Protein AF-L0DQ33-F1 (afdb_monomer)

pLDDT: mean 90.07, std 11.28, range [43.09, 98.19]

Organism: Singulisphaera acidiphila (strain ATCC BAA-1392 / DSM 18658 / VKM B-2454 / MOB10) (NCBI:txid886293)

Sequence (93 aa):
MEKTTFHYQPMCSAPHCDAAAVYKVAAPWSNGKSRELKNYGLACEAHRDSQLALAQLHRQGLKLAEGETIGPVGLYELAAGKRDAELARLPDH

Radius of gyration: 14.7 Å; Cα contacts (8 Å, |Δi|>4): 160; chains: 1; bounding box: 36×29×52 Å

Secondary structure (DSSP, 8-state):
---------PBP-STT--SBP-EEEEEEEE-SS-EEEEEEEEE-GGGHHHHHHHHHHHHHTPPPPTT-EE---EEEE--TT--GGGPPBPPP-

Solvent-accessible surface area (backbone atoms only — not comparable to full-atom values): 5687 Å² total; per-residue (Å²): 133,84,79,83,73,85,79,87,77,56,56,21,62,53,88,97,43,90,45,62,34,45,29,36,30,29,20,50,31,31,62,83,82,55,78,49,70,46,76,66,47,32,18,19,86,93,39,41,66,63,52,44,54,52,36,48,55,55,54,73,72,58,83,72,60,93,69,43,48,74,52,72,67,44,47,22,51,61,51,91,94,58,54,82,94,71,46,53,69,57,82,88,131

Foldseek 3Di:
DPPPDDFDFDFWPPPPGRHTFFKWWFWWKDLPPDIFTHGQTTHDPVCQVVSNVVSQVVVVPDDDDPSMDTGRIFIWGDDTPDDRVRTDTDDDD

Structure (mmCIF, N/CA/C/O backbone):
data_AF-L0DQ33-F1
#
_entry.id   AF-L0DQ33-F1
#
loop_
_atom_site.group_PDB
_atom_site.id
_atom_site.type_symbol
_atom_site.label_atom_id
_atom_site.label_alt_id
_atom_site.label_comp_id
_atom_site.label_asym_id
_atom_site.label_entity_id
_atom_site.label_seq_id
_atom_site.pdbx_PDB_ins_code
_atom_site.Cartn_x
_atom_site.Cartn_y
_atom_site.Cartn_z
_atom_site.occupancy
_atom_site.B_iso_or_equiv
_atom_site.auth_seq_id
_atom_site.auth_comp_id
_atom_site.auth_asym_id
_atom_site.auth_atom_id
_atom_site.pdbx_PDB_model_num
ATOM 1 N N . MET A 1 1 ? -6.775 12.603 -35.969 1.00 43.09 1 MET A N 1
ATOM 2 C CA . MET A 1 1 ? -6.490 13.214 -34.656 1.00 43.09 1 MET A CA 1
ATOM 3 C C . MET A 1 1 ? -6.191 12.076 -33.696 1.00 43.09 1 MET A C 1
ATOM 5 O O . MET A 1 1 ? -7.112 11.505 -33.122 1.00 43.09 1 MET A O 1
ATOM 9 N N . GLU A 1 2 ? -4.934 11.648 -33.632 1.00 53.75 2 GLU A N 1
ATOM 10 C CA . GLU A 1 2 ? -4.519 10.601 -32.698 1.00 53.75 2 GLU A CA 1
ATOM 11 C C . GLU A 1 2 ? -4.629 11.180 -31.288 1.00 53.75 2 GLU A C 1
ATOM 13 O O . GLU A 1 2 ? -3.989 12.176 -30.959 1.00 53.75 2 GLU A O 1
ATOM 18 N N . LYS A 1 3 ? -5.537 10.627 -30.481 1.00 54.91 3 LYS A N 1
ATOM 19 C CA . LYS A 1 3 ? -5.665 11.006 -29.076 1.00 54.91 3 LYS A CA 1
ATOM 20 C C . LYS A 1 3 ? -4.450 10.438 -28.352 1.00 54.91 3 LYS A C 1
ATOM 22 O O . LYS A 1 3 ? -4.470 9.274 -27.955 1.00 54.91 3 LYS A O 1
ATOM 27 N N . THR A 1 4 ? -3.396 11.234 -28.201 1.00 57.16 4 THR A N 1
ATOM 28 C CA . THR A 1 4 ? -2.258 10.892 -27.346 1.00 57.16 4 THR A CA 1
ATOM 29 C C . THR A 1 4 ? -2.790 10.764 -25.924 1.00 57.16 4 THR A C 1
ATOM 31 O O . THR A 1 4 ? -3.078 11.750 -25.248 1.00 57.16 4 THR A O 1
ATOM 34 N N . THR A 1 5 ? -3.045 9.529 -25.507 1.00 67.38 5 THR A N 1
ATOM 35 C CA . THR A 1 5 ? -3.559 9.246 -24.172 1.00 67.38 5 THR A CA 1
ATOM 36 C C . THR A 1 5 ? -2.362 9.304 -23.236 1.00 67.38 5 THR A C 1
ATOM 38 O O . THR A 1 5 ? -1.404 8.556 -23.408 1.00 67.38 5 THR A O 1
ATOM 41 N N . PHE A 1 6 ? -2.367 10.239 -22.287 1.00 65.38 6 PHE A N 1
ATOM 42 C CA . PHE A 1 6 ? -1.319 10.308 -21.275 1.00 65.38 6 PHE A CA 1
ATOM 43 C C . PHE A 1 6 ? -1.399 9.057 -20.392 1.00 65.38 6 PHE A C 1
ATOM 45 O O . PHE A 1 6 ? -2.358 8.879 -19.642 1.00 65.38 6 PHE A O 1
ATOM 52 N N . HIS A 1 7 ? -0.389 8.193 -20.485 1.00 68.00 7 HIS A N 1
A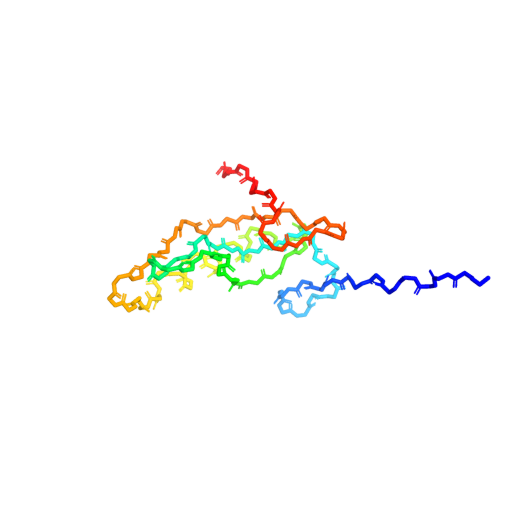TOM 53 C CA . HIS A 1 7 ? -0.228 7.041 -19.606 1.00 68.00 7 HIS A CA 1
ATOM 54 C C . HIS A 1 7 ? 0.698 7.437 -18.457 1.00 68.00 7 HIS A C 1
ATOM 56 O O . HIS A 1 7 ? 1.915 7.484 -18.613 1.00 68.00 7 HIS A O 1
ATOM 62 N N . TYR A 1 8 ? 0.115 7.769 -17.306 1.00 78.81 8 TYR A N 1
ATOM 63 C CA . TYR A 1 8 ? 0.892 7.980 -16.090 1.00 78.81 8 TYR A CA 1
ATOM 64 C C . TYR A 1 8 ? 1.419 6.634 -15.583 1.00 78.81 8 TYR A C 1
ATOM 66 O O . TYR A 1 8 ? 0.630 5.734 -15.289 1.00 78.81 8 TYR A O 1
ATOM 74 N N . GLN A 1 9 ? 2.742 6.510 -15.478 1.00 84.69 9 GLN A N 1
ATOM 75 C CA . GLN A 1 9 ? 3.404 5.364 -14.867 1.00 84.69 9 GLN A CA 1
ATOM 76 C C . GLN A 1 9 ? 4.007 5.805 -13.527 1.00 84.69 9 GLN A C 1
ATOM 78 O O . GLN A 1 9 ? 4.921 6.631 -13.517 1.00 84.69 9 GLN A O 1
ATOM 83 N N . PRO A 1 10 ? 3.487 5.318 -12.391 1.00 90.81 10 PRO A N 1
ATOM 84 C CA . PRO A 1 10 ? 4.032 5.678 -11.093 1.00 90.81 10 PRO A CA 1
ATOM 85 C C . PRO A 1 10 ? 5.405 5.041 -10.853 1.00 90.81 10 PRO A C 1
ATOM 87 O O . PRO A 1 10 ? 5.699 3.957 -11.357 1.00 90.81 10 PRO A O 1
ATOM 90 N N . MET A 1 11 ? 6.213 5.687 -10.013 1.00 95.50 11 MET A N 1
ATOM 91 C CA . MET A 1 11 ? 7.542 5.211 -9.615 1.00 95.50 11 MET A CA 1
ATOM 92 C C . MET A 1 11 ? 7.505 4.534 -8.244 1.00 95.50 11 MET A C 1
ATOM 94 O O . MET A 1 11 ? 6.622 4.801 -7.423 1.00 95.50 11 MET A O 1
ATOM 98 N N . CYS A 1 12 ? 8.468 3.649 -7.993 1.00 97.31 12 CYS A N 1
ATOM 99 C CA . CYS A 1 12 ? 8.645 3.015 -6.694 1.00 97.31 12 CYS A CA 1
ATOM 100 C C . CYS A 1 12 ? 8.918 4.062 -5.601 1.00 97.31 12 CYS A C 1
ATOM 102 O O . CYS A 1 12 ? 9.639 5.030 -5.809 1.00 97.31 12 CYS A O 1
ATOM 104 N N . SER A 1 13 ? 8.345 3.857 -4.415 1.00 97.00 13 SER A N 1
ATOM 105 C CA . SER A 1 13 ? 8.534 4.730 -3.251 1.00 97.00 13 SER A CA 1
ATOM 106 C C . SER A 1 13 ? 9.800 4.419 -2.446 1.00 97.00 13 SER A C 1
ATOM 108 O O . SER A 1 13 ? 10.084 5.116 -1.473 1.00 97.00 13 SER A O 1
ATOM 110 N N . ALA A 1 14 ? 10.555 3.377 -2.812 1.00 96.88 14 ALA A N 1
ATOM 111 C CA . ALA A 1 14 ? 11.810 3.057 -2.146 1.00 96.88 14 ALA A CA 1
ATOM 112 C C . ALA A 1 14 ? 12.843 4.183 -2.369 1.00 96.88 14 ALA A C 1
ATOM 114 O O . ALA A 1 14 ? 12.956 4.685 -3.492 1.00 96.88 14 ALA A O 1
ATOM 115 N N . PRO A 1 15 ? 13.615 4.578 -1.339 1.00 95.38 15 PRO A N 1
ATOM 116 C CA . PRO A 1 15 ? 14.649 5.596 -1.489 1.00 95.38 15 PRO A CA 1
ATOM 117 C C . PRO A 1 15 ? 15.635 5.237 -2.604 1.00 95.38 15 PRO A C 1
ATOM 119 O O . PRO A 1 15 ? 16.115 4.106 -2.664 1.00 95.38 15 PRO A O 1
ATOM 122 N N . HIS A 1 16 ? 15.951 6.211 -3.460 1.00 95.19 16 HIS A N 1
ATOM 123 C CA . HIS A 1 16 ? 16.901 6.063 -4.572 1.00 95.19 16 HIS A CA 1
ATOM 124 C C . HIS A 1 16 ? 16.511 5.004 -5.622 1.00 95.19 16 HIS A C 1
ATOM 126 O O . HIS A 1 16 ? 17.377 4.484 -6.322 1.00 95.19 16 HIS A O 1
ATOM 132 N N . CYS A 1 17 ? 15.221 4.669 -5.737 1.00 96.88 17 CYS A N 1
ATOM 133 C CA . CYS A 1 17 ? 14.726 3.749 -6.753 1.00 96.88 17 CYS A CA 1
ATOM 134 C C . CYS A 1 17 ? 13.971 4.490 -7.861 1.00 96.88 17 CYS A C 1
ATOM 136 O O . CYS A 1 17 ? 12.872 4.990 -7.645 1.00 96.88 17 CYS A O 1
ATOM 138 N N . ASP A 1 18 ? 14.519 4.451 -9.073 1.00 95.12 18 ASP A N 1
ATOM 139 C CA . ASP A 1 18 ? 13.888 5.001 -10.280 1.00 95.12 18 ASP A CA 1
ATOM 140 C C . ASP A 1 18 ? 13.183 3.917 -11.114 1.00 95.12 18 ASP A C 1
ATOM 142 O O . ASP A 1 18 ? 12.992 4.060 -12.320 1.00 95.12 18 ASP A O 1
ATOM 146 N N . ALA A 1 19 ? 12.803 2.793 -10.499 1.00 96.50 19 ALA A N 1
ATOM 147 C CA . ALA A 1 19 ? 12.031 1.758 -11.178 1.00 96.50 19 ALA A CA 1
ATOM 148 C C . ALA A 1 19 ? 10.535 2.095 -11.164 1.00 96.50 19 ALA A C 1
ATOM 150 O O . ALA A 1 19 ? 10.005 2.610 -10.175 1.00 96.50 19 ALA A O 1
ATOM 151 N N . ALA A 1 20 ? 9.835 1.733 -12.238 1.00 95.25 20 ALA A N 1
ATOM 152 C CA . ALA A 1 20 ? 8.384 1.834 -12.282 1.00 95.25 20 ALA A CA 1
ATOM 153 C C . ALA A 1 20 ? 7.733 0.927 -11.227 1.00 95.25 20 ALA A C 1
ATOM 155 O O . ALA A 1 20 ? 8.138 -0.222 -11.028 1.00 95.25 20 ALA A O 1
ATOM 156 N N . ALA A 1 21 ? 6.703 1.441 -10.563 1.00 95.38 21 ALA A N 1
ATOM 157 C CA . ALA A 1 21 ? 5.903 0.659 -9.641 1.00 95.38 21 ALA A CA 1
ATOM 158 C C . ALA A 1 21 ? 4.926 -0.239 -10.403 1.00 95.38 21 ALA A C 1
ATOM 160 O O . ALA A 1 21 ? 4.234 0.202 -11.320 1.00 95.38 21 ALA A O 1
ATOM 161 N N . VAL A 1 22 ? 4.845 -1.491 -9.963 1.00 95.38 22 VAL A N 1
ATOM 162 C CA . VAL A 1 22 ? 3.879 -2.490 -10.443 1.00 95.38 22 VAL A CA 1
ATOM 163 C C . VAL A 1 22 ? 2.919 -2.920 -9.331 1.00 95.38 22 VAL A C 1
ATOM 165 O O . VAL A 1 22 ? 1.889 -3.525 -9.602 1.00 95.38 22 VAL A O 1
ATOM 168 N N . TYR A 1 23 ? 3.202 -2.526 -8.084 1.00 95.88 23 TYR A N 1
ATOM 169 C CA . TYR A 1 23 ? 2.343 -2.764 -6.932 1.00 95.88 23 TYR A CA 1
ATOM 170 C C . TYR A 1 23 ? 2.027 -1.476 -6.180 1.00 95.88 23 TYR A C 1
ATOM 172 O O . TYR A 1 23 ? 2.879 -0.603 -5.992 1.00 95.88 23 TYR A O 1
ATOM 180 N N . LYS A 1 24 ? 0.806 -1.407 -5.660 1.00 96.56 24 LYS A N 1
ATOM 181 C CA . LYS A 1 24 ? 0.416 -0.506 -4.583 1.00 96.56 24 LYS A CA 1
ATOM 182 C C . LYS A 1 24 ? 0.449 -1.271 -3.265 1.00 96.56 24 LYS A C 1
ATOM 184 O O . LYS A 1 24 ? -0.133 -2.347 -3.156 1.00 96.56 24 LYS A O 1
ATOM 189 N N . VAL A 1 25 ? 1.090 -0.698 -2.254 1.00 97.50 25 VAL A N 1
ATOM 190 C CA . VAL A 1 25 ? 1.093 -1.215 -0.884 1.00 97.50 25 VAL A CA 1
ATOM 191 C C . VAL A 1 25 ? -0.001 -0.485 -0.115 1.00 97.50 25 VAL A C 1
ATOM 193 O O . VAL A 1 25 ? 0.084 0.725 0.105 1.00 97.50 25 VAL A O 1
ATOM 196 N N . ALA A 1 26 ? -1.069 -1.186 0.259 1.00 97.19 26 ALA A N 1
ATOM 197 C CA . ALA A 1 26 ? -2.240 -0.548 0.85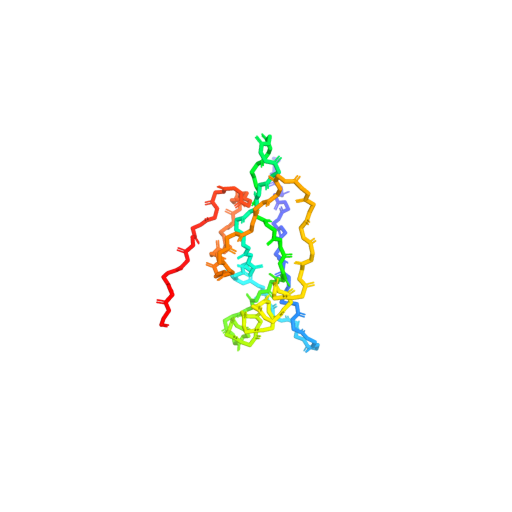6 1.00 97.19 26 ALA A CA 1
ATOM 198 C C . ALA A 1 26 ? -2.961 -1.437 1.872 1.00 97.19 26 ALA A C 1
ATOM 200 O O . ALA A 1 26 ? -2.729 -2.640 1.949 1.00 97.19 26 ALA A O 1
ATOM 201 N N . ALA A 1 27 ? -3.872 -0.846 2.644 1.00 96.56 27 ALA A N 1
ATOM 202 C CA . ALA A 1 27 ? -4.810 -1.575 3.493 1.00 96.56 27 ALA A CA 1
ATOM 203 C C . ALA A 1 27 ? -6.244 -1.061 3.286 1.00 96.56 27 ALA A C 1
ATOM 205 O O . ALA A 1 27 ? -6.426 0.150 3.138 1.00 96.56 27 ALA A O 1
ATOM 206 N N . PRO A 1 28 ? -7.272 -1.929 3.325 1.00 95.75 28 PRO A N 1
ATOM 207 C CA . PRO A 1 28 ? -8.658 -1.478 3.326 1.00 95.75 28 PRO A CA 1
ATOM 208 C C . PRO A 1 28 ? -8.923 -0.615 4.558 1.00 95.75 28 PRO A C 1
ATOM 210 O O . PRO A 1 28 ? -8.652 -1.042 5.677 1.00 95.75 28 PRO A O 1
ATOM 213 N N . TRP A 1 29 ? -9.461 0.579 4.365 1.00 95.88 29 TRP A N 1
ATOM 214 C CA . TRP A 1 29 ? -9.839 1.494 5.434 1.00 95.88 29 TRP A CA 1
ATOM 215 C C . TRP A 1 29 ? -11.308 1.878 5.306 1.00 95.88 29 TRP A C 1
ATOM 217 O O . TRP A 1 29 ? -11.857 1.942 4.203 1.00 95.88 29 TRP A O 1
ATOM 227 N N . SER A 1 30 ? -11.947 2.127 6.442 1.00 95.75 30 SER A N 1
ATOM 228 C CA . SER A 1 30 ? -13.311 2.639 6.499 1.00 95.75 30 SER A CA 1
ATOM 229 C C . SER A 1 30 ? -13.507 3.491 7.740 1.00 95.75 30 SER A C 1
ATOM 231 O O . SER A 1 30 ? -13.019 3.129 8.806 1.00 95.75 30 SER A O 1
ATOM 233 N N . ASN A 1 31 ? -14.283 4.565 7.619 1.00 94.88 31 ASN A N 1
ATOM 234 C CA . ASN A 1 31 ? -14.789 5.368 8.741 1.00 94.88 31 ASN A CA 1
ATOM 235 C C . ASN A 1 31 ? -16.279 5.105 9.033 1.00 94.88 31 ASN A C 1
ATOM 237 O O . ASN A 1 31 ? -16.975 5.950 9.592 1.00 94.88 31 ASN A O 1
ATOM 241 N N . GLY A 1 32 ? -16.810 3.982 8.543 1.00 92.94 32 GLY A N 1
ATOM 242 C CA . GLY A 1 32 ? -18.229 3.632 8.639 1.00 92.94 32 GLY A CA 1
ATOM 243 C C . GLY A 1 32 ? -19.128 4.286 7.582 1.00 92.94 32 GLY A C 1
ATOM 244 O O . GLY A 1 32 ? -20.253 3.830 7.399 1.00 92.94 32 GLY A O 1
ATOM 245 N N . LYS A 1 33 ? -18.646 5.299 6.845 1.00 93.75 33 LYS A N 1
ATOM 246 C CA . LYS A 1 33 ? -19.377 5.946 5.735 1.00 93.75 33 LYS A CA 1
ATOM 247 C C . LYS A 1 33 ? -18.732 5.681 4.378 1.00 93.75 33 LYS A C 1
ATOM 249 O O . LYS A 1 33 ? -19.425 5.349 3.421 1.00 93.75 33 LYS A O 1
ATOM 254 N N . SER A 1 34 ? -17.412 5.801 4.315 1.00 92.75 34 SER A N 1
ATOM 255 C CA . SER A 1 34 ? -16.605 5.615 3.111 1.00 92.75 34 SER A CA 1
ATOM 256 C C . SER A 1 34 ? -15.697 4.403 3.260 1.00 92.75 34 SER A C 1
ATOM 258 O O . SER A 1 34 ? -15.329 4.026 4.372 1.00 92.75 34 SER A O 1
ATOM 260 N N . ARG A 1 35 ? -15.330 3.795 2.130 1.00 92.50 35 ARG A N 1
ATOM 261 C CA . ARG A 1 35 ? -14.396 2.668 2.060 1.00 92.50 35 ARG A CA 1
ATOM 262 C C . ARG A 1 35 ? -13.356 2.958 0.998 1.00 92.50 35 ARG A C 1
ATOM 264 O O . ARG A 1 35 ? -13.715 3.253 -0.138 1.00 92.50 35 ARG A O 1
ATOM 271 N N . GLU A 1 36 ? -12.091 2.857 1.372 1.00 93.19 36 GLU A N 1
ATOM 272 C CA . GLU A 1 36 ? -10.969 3.213 0.506 1.00 93.19 36 GLU A CA 1
ATOM 273 C C . GLU A 1 36 ? -9.777 2.288 0.755 1.00 93.19 36 GLU A C 1
ATOM 275 O O . GLU A 1 36 ? -9.731 1.543 1.737 1.00 93.19 36 GLU A O 1
ATOM 280 N N . LEU A 1 37 ? -8.788 2.347 -0.133 1.00 94.38 37 LEU A N 1
ATOM 281 C CA . LEU A 1 37 ? -7.477 1.762 0.113 1.00 94.38 37 LEU A CA 1
ATOM 282 C C . LEU A 1 37 ? -6.560 2.830 0.703 1.00 94.38 37 LEU A C 1
ATOM 284 O O . LEU A 1 37 ? -6.089 3.721 -0.005 1.00 94.38 37 LEU A O 1
ATOM 288 N N . LYS A 1 38 ? -6.258 2.715 1.998 1.00 94.56 38 LYS A N 1
ATOM 289 C CA . LYS A 1 38 ? -5.241 3.550 2.632 1.00 94.56 38 LYS A CA 1
ATOM 290 C C . LYS A 1 38 ? -3.881 3.195 2.040 1.00 94.56 38 LYS A C 1
ATOM 292 O O . LYS A 1 38 ? -3.411 2.069 2.197 1.00 94.56 38 LYS A O 1
ATOM 297 N N . ASN A 1 39 ? -3.270 4.159 1.361 1.00 95.69 39 ASN A N 1
ATOM 298 C CA . ASN A 1 39 ? -1.979 4.002 0.705 1.00 95.69 39 ASN A CA 1
ATOM 299 C C . ASN A 1 39 ? -0.826 4.080 1.717 1.00 95.69 39 ASN A C 1
ATOM 301 O O . ASN A 1 39 ? -0.788 4.998 2.536 1.00 95.69 39 ASN A O 1
ATOM 305 N N . TYR A 1 40 ? 0.118 3.146 1.620 1.00 96.12 40 TYR A N 1
ATOM 306 C CA . TYR A 1 40 ? 1.374 3.150 2.371 1.00 96.12 40 TYR A CA 1
ATOM 307 C C . TYR A 1 40 ? 2.609 3.319 1.477 1.00 96.12 40 TYR A C 1
ATOM 309 O O . TYR A 1 40 ? 3.693 3.560 2.000 1.00 96.12 40 TYR A O 1
ATOM 317 N N . GLY A 1 41 ? 2.461 3.221 0.155 1.00 95.50 41 GLY A N 1
ATOM 318 C CA . GLY A 1 41 ? 3.550 3.370 -0.804 1.00 95.50 41 GLY A CA 1
ATOM 319 C C . GLY A 1 41 ? 3.312 2.580 -2.087 1.00 95.50 41 GLY A C 1
ATOM 320 O O . GLY A 1 41 ? 2.339 1.837 -2.220 1.00 95.50 41 GLY A O 1
ATOM 321 N N . LEU A 1 42 ? 4.223 2.742 -3.041 1.00 96.81 42 LEU A N 1
ATOM 322 C CA . LEU A 1 42 ? 4.249 2.019 -4.309 1.00 96.81 42 LEU A CA 1
ATOM 323 C C . LEU A 1 42 ? 5.546 1.214 -4.416 1.00 96.81 42 LEU A C 1
ATOM 325 O O . LEU A 1 42 ? 6.607 1.665 -3.979 1.00 96.81 42 LEU A O 1
ATOM 329 N N . ALA A 1 43 ? 5.486 0.033 -5.020 1.00 97.75 43 ALA A N 1
ATOM 330 C CA . ALA A 1 43 ? 6.629 -0.863 -5.117 1.00 97.75 43 ALA A CA 1
ATOM 331 C C . ALA A 1 43 ? 6.837 -1.375 -6.545 1.00 97.75 43 ALA A C 1
ATOM 333 O O . ALA A 1 43 ? 5.888 -1.736 -7.243 1.00 97.75 43 ALA A O 1
ATOM 334 N N . CYS A 1 44 ? 8.097 -1.409 -6.976 1.00 97.12 44 CYS A N 1
ATOM 335 C CA . CYS A 1 44 ? 8.523 -2.252 -8.088 1.00 97.12 44 CYS A CA 1
ATOM 336 C C . CYS A 1 44 ? 8.681 -3.705 -7.608 1.00 97.12 44 CYS A C 1
ATOM 338 O O . CYS A 1 44 ? 8.629 -3.972 -6.404 1.00 97.12 44 CYS A O 1
ATOM 340 N N . GLU A 1 45 ? 8.936 -4.637 -8.528 1.00 96.50 45 GLU A N 1
ATOM 341 C CA . GLU A 1 45 ? 9.131 -6.054 -8.183 1.00 96.50 45 GLU A CA 1
ATOM 342 C C . GLU A 1 45 ? 10.247 -6.265 -7.152 1.00 96.50 45 GLU A C 1
ATOM 344 O O . GLU A 1 45 ? 10.073 -7.017 -6.204 1.00 96.50 45 GLU A O 1
ATOM 349 N N . ALA A 1 46 ? 11.367 -5.547 -7.271 1.00 97.69 46 ALA A N 1
ATOM 350 C CA . ALA A 1 46 ? 12.516 -5.725 -6.379 1.00 97.69 46 ALA A CA 1
ATOM 351 C C . ALA A 1 46 ? 12.263 -5.255 -4.934 1.00 97.69 46 ALA A C 1
ATOM 353 O O . ALA A 1 46 ? 12.934 -5.705 -4.009 1.00 97.69 46 ALA A O 1
ATOM 354 N N . HIS A 1 47 ? 11.313 -4.339 -4.730 1.00 98.19 47 HIS A N 1
ATOM 355 C CA . HIS A 1 47 ? 11.063 -3.711 -3.430 1.00 98.19 47 HIS A CA 1
ATOM 356 C C . HIS A 1 47 ? 9.700 -4.068 -2.834 1.00 98.19 47 HIS A C 1
ATOM 358 O O . HIS A 1 47 ? 9.334 -3.521 -1.796 1.00 98.19 47 HIS A O 1
ATOM 364 N N . ARG A 1 48 ? 8.939 -4.977 -3.456 1.00 97.00 48 ARG A N 1
ATOM 365 C CA . ARG A 1 48 ? 7.597 -5.362 -2.991 1.00 97.00 48 ARG A CA 1
ATOM 366 C C . ARG A 1 48 ? 7.582 -5.800 -1.526 1.00 97.00 48 ARG A C 1
ATOM 368 O O . ARG A 1 48 ? 6.765 -5.300 -0.758 1.00 97.00 48 ARG A O 1
ATOM 375 N N . ASP A 1 49 ? 8.529 -6.640 -1.117 1.00 96.56 49 ASP A N 1
ATOM 376 C CA . ASP A 1 49 ? 8.515 -7.246 0.216 1.00 96.56 49 ASP A CA 1
ATOM 377 C C . ASP A 1 49 ? 9.047 -6.277 1.276 1.00 96.56 49 ASP A C 1
ATOM 379 O O . ASP A 1 49 ? 8.477 -6.164 2.361 1.00 96.56 49 ASP A O 1
ATOM 383 N N . SER A 1 50 ? 10.087 -5.499 0.954 1.00 96.81 50 SER A N 1
ATOM 384 C CA . SER A 1 50 ? 10.630 -4.493 1.876 1.00 96.81 50 SER A CA 1
ATOM 385 C C . SER A 1 50 ? 9.655 -3.334 2.102 1.00 96.81 50 SER A C 1
ATOM 387 O O . SER A 1 50 ? 9.484 -2.886 3.238 1.00 96.81 50 SER A O 1
ATOM 389 N N . GLN A 1 51 ? 8.958 -2.884 1.054 1.00 97.75 51 GLN A N 1
ATOM 390 C CA . GLN A 1 51 ? 7.906 -1.871 1.172 1.00 97.75 51 GLN A CA 1
ATOM 391 C C . GLN A 1 51 ? 6.675 -2.415 1.906 1.00 97.75 51 GLN A C 1
ATOM 393 O O . GLN A 1 51 ? 6.091 -1.697 2.719 1.00 97.75 51 GLN A O 1
ATOM 398 N N . LEU A 1 52 ? 6.300 -3.680 1.683 1.00 97.31 52 LEU A N 1
ATOM 399 C CA . LEU A 1 52 ? 5.225 -4.330 2.434 1.00 97.31 52 LEU A CA 1
ATOM 400 C C . LEU A 1 52 ? 5.553 -4.407 3.931 1.00 97.31 52 LEU A C 1
ATOM 402 O O . LEU A 1 52 ? 4.726 -4.011 4.753 1.00 97.31 52 LEU A O 1
ATOM 406 N N . ALA A 1 53 ? 6.762 -4.845 4.289 1.00 96.25 53 ALA A N 1
ATOM 407 C CA . ALA A 1 53 ? 7.206 -4.920 5.679 1.00 96.25 53 ALA A CA 1
ATOM 408 C C . ALA A 1 53 ? 7.210 -3.536 6.355 1.00 96.25 53 ALA A C 1
ATOM 410 O O . ALA A 1 53 ? 6.675 -3.370 7.453 1.00 96.25 53 ALA A O 1
ATOM 411 N N . LEU A 1 54 ? 7.736 -2.511 5.675 1.00 96.19 54 LEU A N 1
ATOM 412 C CA . LEU A 1 54 ? 7.714 -1.132 6.170 1.00 96.19 54 LEU A CA 1
ATOM 413 C C . LEU A 1 54 ? 6.280 -0.629 6.398 1.00 96.19 54 LEU A C 1
ATOM 415 O O . LEU A 1 54 ? 5.970 -0.048 7.438 1.00 96.19 54 LEU A O 1
ATOM 419 N N . ALA A 1 55 ? 5.380 -0.893 5.454 1.00 96.81 55 ALA A N 1
ATOM 420 C CA . ALA A 1 55 ? 3.980 -0.506 5.560 1.00 96.81 55 ALA A CA 1
ATOM 421 C C . ALA A 1 55 ? 3.254 -1.220 6.712 1.00 96.81 55 ALA A C 1
ATOM 423 O O . ALA A 1 55 ? 2.440 -0.606 7.406 1.00 96.81 55 ALA A O 1
ATOM 424 N N . GLN A 1 56 ? 3.565 -2.494 6.962 1.00 96.19 56 GLN A N 1
ATOM 425 C CA . GLN A 1 56 ? 3.042 -3.236 8.110 1.00 96.19 56 GLN A CA 1
ATOM 426 C C . GLN A 1 56 ? 3.487 -2.609 9.438 1.00 96.19 56 GLN A C 1
ATOM 428 O O . GLN A 1 56 ? 2.653 -2.452 10.332 1.00 96.19 56 GLN A O 1
ATOM 433 N N . LEU A 1 57 ? 4.748 -2.175 9.550 1.00 95.50 57 LEU A N 1
ATOM 434 C CA . LEU A 1 57 ? 5.240 -1.428 10.715 1.00 95.50 57 LEU A CA 1
ATOM 435 C C . LEU A 1 57 ? 4.513 -0.082 10.865 1.00 95.50 57 LEU A C 1
ATOM 437 O O . LEU A 1 57 ? 4.019 0.242 11.944 1.00 95.50 57 LEU A O 1
ATOM 441 N N . HIS A 1 58 ? 4.358 0.677 9.776 1.00 94.06 58 HIS A N 1
ATOM 442 C CA . HIS A 1 58 ? 3.629 1.950 9.793 1.00 94.06 58 HIS A CA 1
ATOM 443 C C . HIS A 1 58 ? 2.162 1.785 10.204 1.00 94.06 58 HIS A C 1
ATOM 445 O O . HIS A 1 58 ? 1.620 2.625 10.923 1.00 94.06 58 HIS A O 1
ATOM 451 N N . ARG A 1 59 ? 1.504 0.694 9.789 1.00 94.25 59 ARG A N 1
ATOM 452 C CA . ARG A 1 59 ? 0.136 0.381 10.221 1.00 94.25 59 ARG A CA 1
ATOM 453 C C . ARG A 1 59 ? 0.047 0.185 11.731 1.00 94.25 59 ARG A C 1
ATOM 455 O O . ARG A 1 59 ? -0.934 0.632 12.315 1.00 94.25 59 ARG A O 1
ATOM 462 N N . GLN A 1 60 ? 1.026 -0.463 12.361 1.00 91.38 60 GLN A 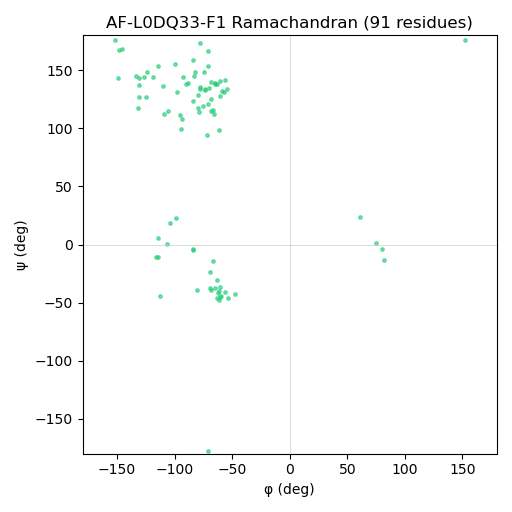N 1
ATOM 463 C CA . GLN A 1 60 ? 1.002 -0.710 13.810 1.00 91.38 60 GLN A CA 1
ATOM 464 C C . GLN A 1 60 ? 1.021 0.592 14.626 1.00 91.38 60 GLN A C 1
ATOM 466 O O . GLN A 1 60 ? 0.425 0.648 15.697 1.00 91.38 60 GLN A O 1
ATOM 471 N N . GLY A 1 61 ? 1.653 1.647 14.106 1.00 89.50 61 GLY A N 1
ATOM 472 C CA . GLY A 1 61 ? 1.678 2.971 14.736 1.00 89.50 61 GLY A CA 1
ATOM 473 C C . GLY A 1 61 ? 0.457 3.853 14.443 1.00 89.50 61 GLY A C 1
ATOM 474 O O . GLY A 1 61 ? 0.365 4.958 14.982 1.00 89.50 61 GLY A O 1
ATOM 475 N N . LEU A 1 62 ? -0.472 3.416 13.585 1.00 91.25 62 LEU A N 1
ATOM 476 C CA . LEU A 1 62 ? -1.609 4.232 13.169 1.00 91.25 62 LEU A CA 1
ATOM 477 C C . LEU A 1 62 ? -2.667 4.306 14.277 1.00 91.25 62 LEU A C 1
ATOM 479 O O . LEU A 1 62 ? -3.282 3.303 14.635 1.00 91.25 62 LEU A O 1
ATOM 483 N N . LYS A 1 63 ? -2.940 5.519 14.764 1.00 92.69 63 LYS A N 1
ATOM 484 C CA . LYS A 1 63 ? -4.094 5.791 15.628 1.00 92.69 63 LYS A CA 1
ATOM 485 C C . LYS A 1 63 ? -5.330 6.022 14.763 1.00 92.69 63 LYS A C 1
ATOM 487 O O . LYS A 1 63 ? -5.310 6.893 13.897 1.00 92.69 63 LYS A O 1
ATOM 492 N N . LEU A 1 64 ? -6.375 5.240 15.007 1.00 93.38 64 LEU A N 1
ATOM 493 C CA . LEU A 1 64 ? -7.670 5.366 14.344 1.00 93.38 64 LEU A CA 1
ATOM 494 C C . LEU A 1 64 ? -8.597 6.260 15.167 1.00 93.38 64 LEU A C 1
ATOM 496 O O . LEU A 1 64 ? -8.555 6.223 16.399 1.00 93.38 64 LEU A O 1
ATOM 500 N N . ALA A 1 65 ? -9.427 7.049 14.490 1.00 93.12 65 ALA A N 1
ATOM 501 C CA . ALA A 1 65 ? -10.523 7.750 15.146 1.00 93.12 65 ALA A CA 1
ATOM 502 C C . ALA A 1 65 ? -11.629 6.763 15.568 1.00 93.12 65 ALA A C 1
ATOM 504 O O . ALA A 1 65 ? -11.669 5.611 15.128 1.00 93.12 65 ALA A O 1
ATOM 505 N N . GLU A 1 66 ? -12.551 7.212 16.420 1.00 94.50 66 GLU A N 1
ATOM 506 C CA . GLU A 1 66 ? -13.707 6.397 16.798 1.00 94.50 66 GLU A CA 1
ATOM 507 C C . GLU A 1 66 ? -14.532 6.015 15.557 1.00 94.50 66 GLU A C 1
ATOM 509 O O . GLU A 1 66 ? -14.824 6.851 14.701 1.00 94.50 66 GLU A O 1
ATOM 514 N N . GLY A 1 67 ? -14.881 4.731 15.446 1.00 93.50 67 GLY A N 1
ATOM 515 C CA . GLY A 1 67 ? -15.622 4.190 14.303 1.00 93.50 67 GLY A CA 1
ATOM 516 C C . GLY A 1 67 ? -14.778 3.905 13.054 1.00 93.50 67 GLY A C 1
ATOM 517 O O . GLY A 1 67 ? -15.305 3.353 12.086 1.00 93.50 67 GLY A O 1
ATOM 518 N N . GLU A 1 68 ? -13.480 4.221 13.054 1.00 96.31 68 GLU A N 1
ATOM 519 C CA . GLU A 1 68 ? -12.584 3.850 11.961 1.00 96.31 68 GLU A CA 1
ATOM 520 C C . GLU A 1 68 ? -12.066 2.413 12.087 1.00 96.31 68 GLU A C 1
ATOM 522 O O . GLU A 1 68 ? -11.837 1.882 13.173 1.00 96.31 68 GLU A O 1
ATOM 527 N N . THR A 1 69 ? -11.830 1.781 10.939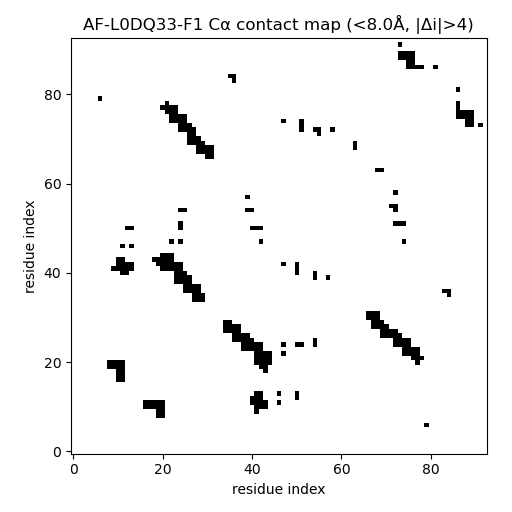 1.00 95.94 69 THR A N 1
ATOM 528 C CA . THR A 1 69 ? -11.256 0.437 10.832 1.00 95.94 69 THR A CA 1
ATOM 529 C C . THR A 1 69 ? -10.152 0.414 9.782 1.00 95.94 69 THR A C 1
ATOM 531 O O . THR A 1 69 ? -10.233 1.091 8.756 1.00 95.94 69 THR A O 1
ATOM 534 N N . ILE A 1 70 ? -9.115 -0.389 10.032 1.00 96.56 70 ILE A N 1
ATOM 535 C CA . ILE A 1 70 ? -8.018 -0.634 9.090 1.00 96.56 70 ILE A CA 1
ATOM 536 C C . ILE A 1 70 ? -7.744 -2.137 8.978 1.00 96.56 70 ILE A C 1
ATOM 538 O O . ILE A 1 70 ? -7.370 -2.811 9.944 1.00 96.56 70 ILE A O 1
ATOM 542 N N . GLY A 1 71 ? -7.933 -2.674 7.778 1.00 94.44 71 GLY A N 1
ATOM 543 C CA . GLY A 1 71 ? -7.644 -4.060 7.433 1.00 94.44 71 GLY A CA 1
ATOM 544 C C . GLY A 1 71 ? -6.140 -4.353 7.371 1.00 94.44 71 GLY A C 1
ATOM 545 O O . GLY A 1 71 ? -5.315 -3.479 7.656 1.00 94.44 71 GLY A O 1
ATOM 546 N N . PRO A 1 72 ? -5.755 -5.588 7.016 1.00 95.19 72 PRO A N 1
ATOM 547 C CA . PRO A 1 72 ? -4.353 -5.948 6.851 1.00 95.19 72 PRO A CA 1
ATOM 548 C C . PRO A 1 72 ? -3.742 -5.250 5.631 1.00 95.19 72 PRO A C 1
ATOM 550 O O . PRO A 1 72 ? -4.383 -5.166 4.577 1.00 95.19 72 PRO A O 1
ATOM 553 N N . VAL A 1 73 ? -2.494 -4.793 5.777 1.00 97.25 73 VAL A N 1
ATOM 554 C CA . VAL A 1 73 ? -1.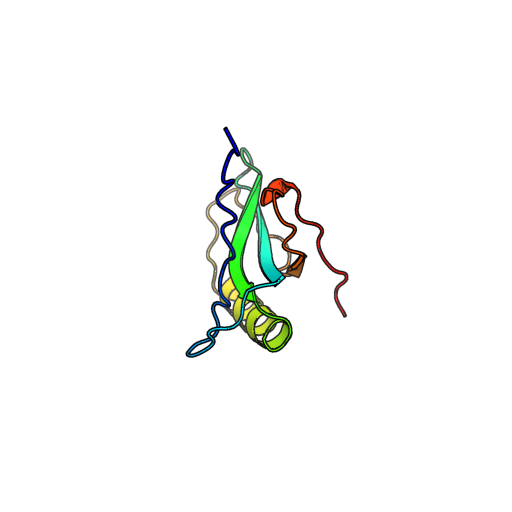690 -4.296 4.651 1.00 97.25 73 VAL A CA 1
ATOM 555 C C . VAL A 1 73 ? -1.416 -5.452 3.694 1.00 97.25 73 VAL A C 1
ATOM 557 O O . VAL A 1 73 ? -1.138 -6.560 4.145 1.00 97.25 73 VAL A O 1
ATOM 560 N N . GLY A 1 74 ? -1.496 -5.189 2.396 1.00 97.06 74 GLY A N 1
ATOM 561 C CA . GLY A 1 74 ? -1.147 -6.134 1.344 1.00 97.06 74 GLY A CA 1
ATOM 562 C C . GLY A 1 74 ? -0.684 -5.428 0.072 1.00 97.06 74 GLY A C 1
ATOM 563 O O . GLY A 1 74 ? -0.716 -4.195 -0.023 1.00 97.06 74 GLY A O 1
ATOM 564 N N . LEU A 1 75 ? -0.266 -6.236 -0.900 1.00 97.19 75 LEU A N 1
ATOM 565 C CA . LEU A 1 75 ? 0.089 -5.792 -2.244 1.00 97.19 75 LEU A CA 1
ATOM 566 C C . LEU A 1 75 ? -1.139 -5.836 -3.150 1.00 97.19 75 LEU A C 1
ATOM 568 O O . LEU A 1 75 ? -1.917 -6.788 -3.115 1.00 97.19 75 LEU A O 1
ATOM 572 N N . TYR A 1 76 ? -1.287 -4.806 -3.971 1.00 95.94 76 TYR A N 1
ATOM 573 C CA . TYR A 1 76 ? -2.330 -4.687 -4.979 1.00 95.94 76 TYR A CA 1
ATOM 574 C C . TYR A 1 76 ? -1.667 -4.451 -6.329 1.00 95.94 76 TYR A C 1
ATOM 576 O O . TYR A 1 76 ? -0.844 -3.542 -6.449 1.00 95.94 76 TYR A O 1
ATOM 584 N N . GLU A 1 77 ? -2.001 -5.257 -7.332 1.00 94.00 77 GLU A N 1
ATOM 585 C CA . GLU A 1 77 ? -1.402 -5.132 -8.662 1.00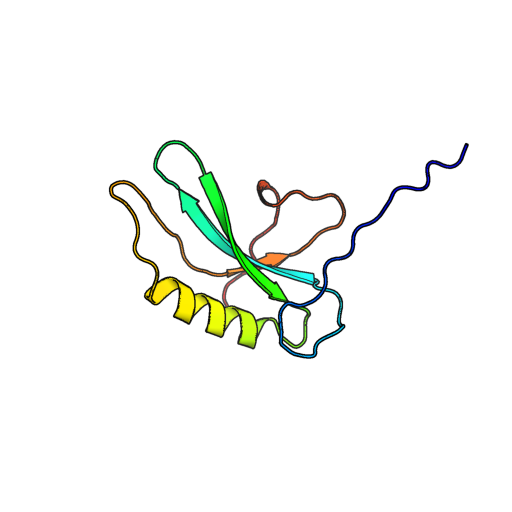 94.00 77 GLU A CA 1
ATOM 586 C C . GLU A 1 77 ? -1.865 -3.836 -9.329 1.00 94.00 77 GLU A C 1
ATOM 588 O O . GLU A 1 77 ? -3.066 -3.576 -9.444 1.00 94.00 77 GLU A O 1
ATOM 593 N N . LEU A 1 78 ? -0.912 -3.010 -9.761 1.00 91.06 78 LEU A N 1
ATOM 594 C CA . LEU A 1 78 ? -1.199 -1.823 -10.551 1.00 91.06 78 LEU A CA 1
ATOM 595 C C . LEU A 1 78 ? -1.442 -2.239 -11.998 1.00 91.06 78 LEU A C 1
ATOM 597 O O . LEU A 1 78 ? -0.529 -2.656 -12.705 1.00 91.06 78 LEU A O 1
ATOM 601 N N . ALA A 1 79 ? -2.674 -2.052 -12.455 1.00 82.50 79 ALA A N 1
ATOM 602 C CA . ALA A 1 79 ? -3.045 -2.252 -13.846 1.00 82.50 79 ALA A CA 1
ATOM 603 C C . ALA A 1 79 ? -3.345 -0.906 -14.517 1.00 82.50 79 ALA A C 1
ATOM 605 O O . ALA A 1 79 ? -4.032 -0.043 -13.961 1.00 82.50 79 ALA A O 1
ATOM 606 N N . ALA A 1 80 ? -2.840 -0.724 -15.738 1.00 76.50 80 ALA A N 1
ATOM 607 C CA . ALA A 1 80 ? -3.059 0.497 -16.504 1.00 76.50 80 ALA A CA 1
ATOM 608 C C . ALA A 1 80 ? -4.562 0.776 -16.684 1.00 76.50 80 ALA A C 1
ATOM 610 O O . ALA A 1 80 ? -5.335 -0.101 -17.069 1.00 76.50 80 ALA A O 1
ATOM 611 N N . GLY A 1 81 ? -4.978 2.011 -16.394 1.00 74.69 81 GLY A N 1
ATOM 612 C CA . GLY A 1 81 ? -6.376 2.438 -16.505 1.00 74.69 81 GLY A CA 1
ATOM 613 C C . GLY A 1 81 ? -7.305 1.920 -15.401 1.00 74.69 81 GLY A C 1
ATOM 614 O O . GLY A 1 81 ? -8.492 2.245 -15.425 1.00 74.69 81 GLY A O 1
ATOM 615 N N . LYS A 1 82 ? -6.802 1.154 -14.422 1.00 80.62 82 LYS A N 1
ATOM 616 C CA . LYS A 1 82 ? -7.574 0.753 -13.241 1.00 80.62 82 LYS A CA 1
ATOM 617 C C . LYS A 1 82 ? -7.455 1.789 -12.133 1.00 80.62 82 LYS A C 1
ATOM 619 O O . LYS A 1 82 ? -6.389 2.341 -11.876 1.00 80.62 82 LYS A O 1
ATOM 624 N N . ARG A 1 83 ? -8.581 2.051 -11.471 1.00 81.12 83 ARG A N 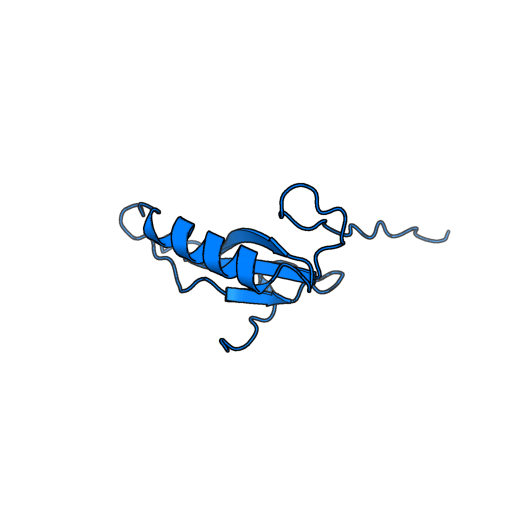1
ATOM 625 C CA . ARG A 1 83 ? -8.634 2.890 -10.269 1.00 81.12 83 ARG A CA 1
ATOM 626 C C . ARG A 1 83 ? -8.288 2.059 -9.042 1.00 81.12 83 ARG A C 1
ATOM 628 O O . ARG A 1 83 ? -8.498 0.852 -9.037 1.00 81.12 83 ARG A O 1
ATOM 635 N N . ASP A 1 84 ? -7.874 2.733 -7.973 1.00 79.75 84 ASP A N 1
ATOM 636 C CA . ASP A 1 84 ? -7.554 2.116 -6.680 1.00 79.75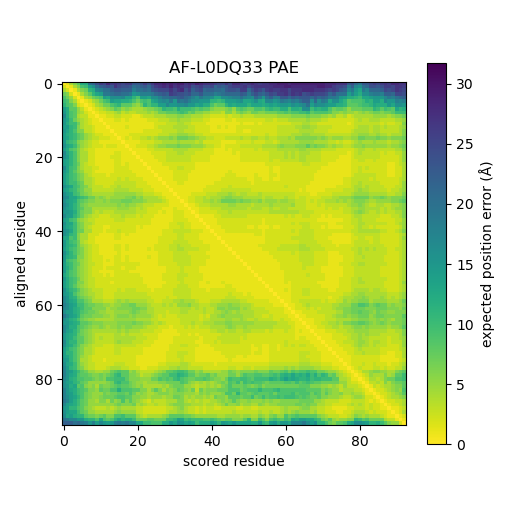 84 ASP A CA 1
ATOM 637 C C . ASP A 1 84 ? -8.622 1.132 -6.179 1.00 79.75 84 ASP A C 1
ATOM 639 O O . ASP A 1 84 ? -8.295 0.045 -5.716 1.00 79.75 84 ASP A O 1
ATOM 643 N N . ALA A 1 85 ? -9.904 1.487 -6.303 1.00 77.94 85 ALA A N 1
ATOM 644 C CA . ALA A 1 85 ? -11.015 0.645 -5.853 1.00 77.94 85 ALA A CA 1
ATOM 645 C C . ALA A 1 85 ? -11.178 -0.662 -6.656 1.00 77.94 85 ALA A C 1
ATOM 647 O O . ALA A 1 85 ? -11.918 -1.547 -6.236 1.00 77.94 85 ALA A O 1
ATOM 648 N N . GLU A 1 86 ? -10.523 -0.773 -7.813 1.00 83.38 86 GLU A N 1
ATOM 649 C CA . GLU A 1 86 ? -10.602 -1.914 -8.729 1.00 83.38 86 GLU A CA 1
ATOM 650 C C . GLU A 1 86 ? -9.335 -2.783 -8.696 1.00 83.38 86 GLU A C 1
ATOM 652 O O . GLU A 1 86 ? -9.250 -3.753 -9.450 1.00 83.38 86 GLU A O 1
ATOM 657 N N . LEU A 1 87 ? -8.337 -2.438 -7.872 1.00 87.00 87 LEU A N 1
ATOM 658 C CA . LEU A 1 87 ? -7.079 -3.179 -7.831 1.00 87.00 87 LEU A CA 1
ATOM 659 C C . LEU A 1 87 ? -7.262 -4.528 -7.132 1.00 87.00 87 LEU A C 1
ATOM 661 O O . LEU A 1 87 ? -7.842 -4.618 -6.046 1.00 87.00 87 LEU A O 1
ATOM 665 N N . ALA A 1 88 ? -6.719 -5.578 -7.742 1.00 87.56 88 ALA A N 1
ATOM 666 C CA . ALA A 1 88 ? -6.735 -6.916 -7.174 1.00 87.56 88 ALA A CA 1
ATOM 667 C C . ALA A 1 88 ? -5.637 -7.051 -6.114 1.00 87.56 88 ALA A C 1
ATOM 669 O O . ALA A 1 88 ? -4.472 -6.742 -6.371 1.00 87.56 88 ALA A O 1
ATOM 670 N N . ARG A 1 89 ? -6.013 -7.527 -4.922 1.00 93.19 89 ARG A N 1
ATOM 671 C CA . ARG A 1 89 ? -5.059 -7.886 -3.869 1.00 93.19 89 ARG A CA 1
ATOM 672 C C . ARG A 1 89 ? -4.363 -9.199 -4.237 1.00 93.19 89 ARG A C 1
ATOM 674 O O . ARG A 1 89 ? -5.040 -10.163 -4.590 1.00 93.19 89 ARG A O 1
ATOM 681 N N . LEU A 1 90 ? -3.039 -9.244 -4.106 1.00 93.38 90 LEU A N 1
ATOM 682 C CA . LEU A 1 90 ? -2.267 -10.478 -4.242 1.00 93.38 90 LEU A CA 1
ATOM 683 C C . LEU A 1 90 ? -2.443 -11.366 -2.993 1.00 93.38 90 LEU A C 1
ATOM 685 O O . LEU A 1 90 ? -2.617 -10.832 -1.893 1.00 93.38 90 LEU A O 1
ATOM 689 N N . PRO A 1 91 ? -2.386 -12.704 -3.129 1.00 88.62 91 PRO A N 1
ATOM 690 C CA . PRO A 1 91 ? -2.337 -13.605 -1.982 1.00 88.62 91 PRO A CA 1
ATOM 691 C C . PRO A 1 91 ? -1.157 -13.269 -1.063 1.00 88.62 91 PRO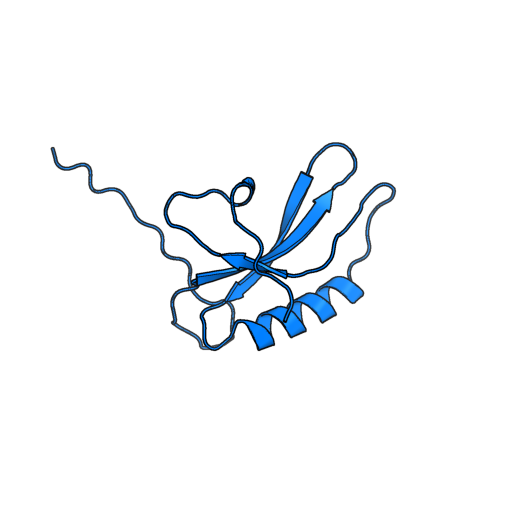 A C 1
ATOM 693 O O . PRO A 1 91 ? -0.073 -12.931 -1.542 1.00 88.62 91 PRO A O 1
ATOM 696 N N . ASP A 1 92 ? -1.369 -13.377 0.247 1.00 78.19 92 ASP A N 1
ATOM 697 C CA . ASP A 1 92 ? -0.271 -13.297 1.208 1.00 78.19 92 ASP A CA 1
ATOM 698 C C . ASP A 1 92 ? 0.593 -14.577 1.056 1.00 78.19 92 ASP A C 1
ATOM 700 O O . ASP A 1 92 ? 0.040 -15.672 0.905 1.00 78.19 92 ASP A O 1
ATOM 704 N N . HIS A 1 93 ? 1.924 -14.430 1.015 1.00 59.59 93 HIS A N 1
ATOM 705 C CA . HIS A 1 93 ? 2.890 -15.532 0.859 1.00 59.59 93 HIS A CA 1
ATOM 706 C C . HIS A 1 93 ? 3.280 -16.164 2.197 1.00 59.59 93 HIS A C 1
ATOM 708 O O . HIS A 1 93 ? 3.404 -15.407 3.188 1.00 59.59 93 HIS A O 1
#

Mean predicted aligned error: 4.92 Å